Protein AF-A0A7X3D0Y1-F1 (afdb_monomer_lite)

Structure (mmCIF, N/CA/C/O backbone):
data_AF-A0A7X3D0Y1-F1
#
_entry.id   AF-A0A7X3D0Y1-F1
#
loop_
_atom_site.group_PDB
_atom_site.id
_atom_site.type_symbol
_ato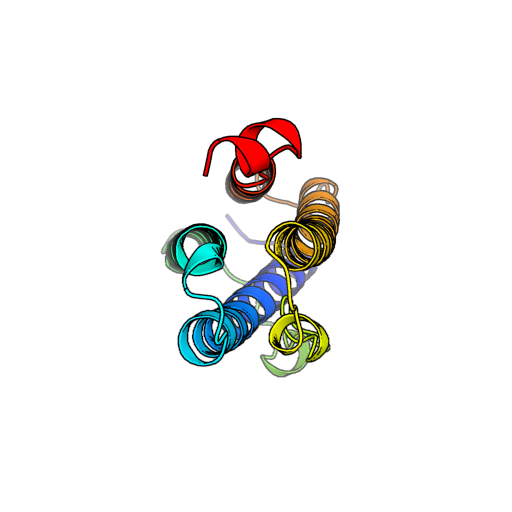m_site.label_atom_id
_atom_site.label_alt_id
_atom_site.label_comp_id
_atom_site.label_asym_id
_atom_site.label_entity_id
_atom_site.label_seq_id
_atom_site.pdbx_PDB_ins_code
_atom_site.Cartn_x
_atom_site.Cartn_y
_atom_site.Cartn_z
_atom_site.occupancy
_atom_site.B_iso_or_equiv
_atom_site.auth_seq_id
_atom_site.auth_comp_id
_atom_site.auth_asym_id
_atom_site.auth_atom_id
_atom_site.pdbx_PDB_model_num
ATOM 1 N N . MET A 1 1 ? -8.383 4.851 23.252 1.00 69.19 1 MET A N 1
ATOM 2 C CA . MET A 1 1 ? -9.293 4.869 22.080 1.00 69.19 1 MET A CA 1
ATOM 3 C C . MET A 1 1 ? -9.485 3.432 21.620 1.00 69.19 1 MET A C 1
ATOM 5 O O . MET A 1 1 ? -8.488 2.722 21.540 1.00 69.19 1 MET A O 1
ATOM 9 N N . GLU A 1 2 ? -10.720 2.981 21.398 1.00 81.38 2 GLU A N 1
ATOM 10 C CA . GLU A 1 2 ? -11.003 1.623 20.906 1.00 81.38 2 GLU A CA 1
ATOM 11 C C . GLU A 1 2 ? -11.147 1.631 19.386 1.00 81.38 2 GLU A C 1
ATOM 13 O O . GLU A 1 2 ? -11.833 2.489 18.830 1.00 81.38 2 GLU A O 1
ATOM 18 N N . LEU A 1 3 ? -10.461 0.709 18.710 1.00 87.94 3 LEU A N 1
ATOM 19 C CA . LEU A 1 3 ? -10.536 0.598 17.259 1.00 87.94 3 LEU A CA 1
ATOM 20 C C . LEU A 1 3 ? -11.728 -0.269 16.856 1.00 87.94 3 LEU A C 1
ATOM 22 O O . LEU A 1 3 ? -11.871 -1.396 17.322 1.00 87.94 3 LEU A O 1
ATOM 26 N N . HIS A 1 4 ? -12.550 0.218 15.930 1.00 91.12 4 HIS A N 1
ATOM 27 C CA . HIS A 1 4 ? -13.694 -0.544 15.444 1.00 91.12 4 HIS A CA 1
ATOM 28 C C . HIS A 1 4 ? -13.256 -1.858 14.765 1.00 91.12 4 HIS A C 1
ATOM 30 O O . HIS A 1 4 ? -12.341 -1.867 13.938 1.00 91.12 4 HIS A O 1
ATOM 36 N N . TYR A 1 5 ? -13.936 -2.975 15.056 1.00 90.94 5 TYR A N 1
ATOM 37 C CA . TYR A 1 5 ? -13.513 -4.314 14.609 1.00 90.94 5 TYR A CA 1
ATOM 38 C C . TYR A 1 5 ? -13.354 -4.443 13.087 1.00 90.94 5 TYR A C 1
ATOM 40 O O . TYR A 1 5 ? -12.412 -5.085 12.617 1.00 90.94 5 TYR A O 1
ATOM 48 N N . LYS A 1 6 ? -14.249 -3.820 12.300 1.00 91.88 6 LYS A N 1
ATOM 49 C CA . LYS A 1 6 ? -14.158 -3.845 10.830 1.00 91.88 6 LYS A CA 1
ATOM 50 C C . LYS A 1 6 ? -12.903 -3.125 10.353 1.00 91.88 6 LYS A C 1
ATOM 52 O O . LYS A 1 6 ? -12.224 -3.632 9.467 1.00 91.88 6 LYS A O 1
ATOM 57 N N . VAL A 1 7 ? -12.587 -1.986 10.969 1.00 94.06 7 VAL A N 1
ATOM 58 C CA . VAL A 1 7 ? -11.399 -1.192 10.643 1.00 94.06 7 VAL A CA 1
ATOM 59 C C . VAL A 1 7 ? -10.151 -1.980 11.010 1.00 94.06 7 VAL 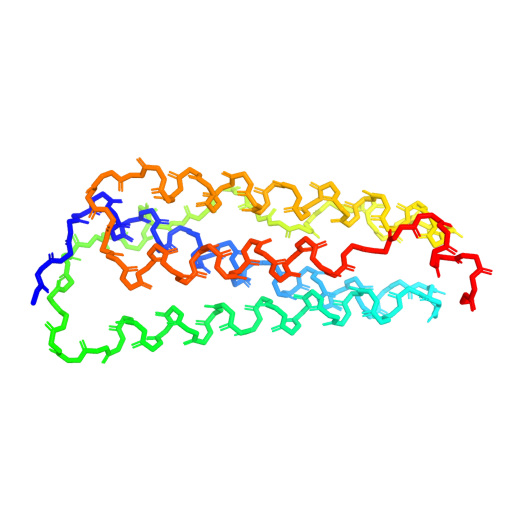A C 1
ATOM 61 O O . VAL A 1 7 ? -9.302 -2.190 10.152 1.00 94.06 7 VAL A O 1
ATOM 64 N N . TYR A 1 8 ? -10.081 -2.521 12.231 1.00 94.50 8 TYR A N 1
ATO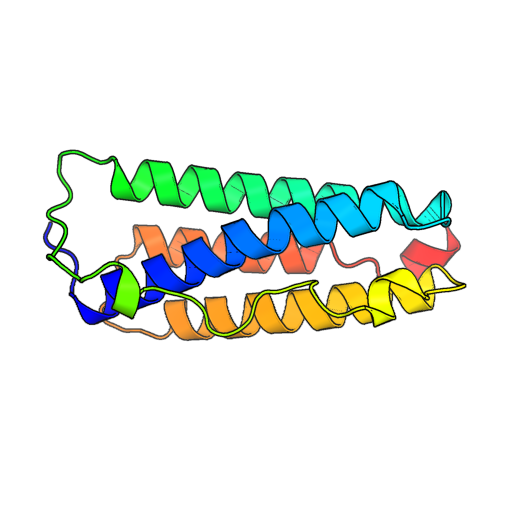M 65 C CA . TYR A 1 8 ? -8.959 -3.361 12.656 1.00 94.50 8 TYR A CA 1
ATOM 66 C C . TYR A 1 8 ? -8.710 -4.520 11.685 1.00 94.50 8 TYR A C 1
ATOM 68 O O . TYR A 1 8 ? -7.591 -4.688 11.204 1.00 94.50 8 TYR A O 1
ATOM 76 N N . ARG A 1 9 ? -9.757 -5.277 11.327 1.00 94.31 9 ARG A N 1
ATOM 77 C CA . ARG A 1 9 ? -9.651 -6.386 10.369 1.00 94.31 9 ARG A CA 1
ATOM 78 C C . ARG A 1 9 ? -9.124 -5.918 9.012 1.00 94.31 9 ARG A C 1
ATOM 80 O O . ARG A 1 9 ? -8.199 -6.532 8.489 1.00 94.31 9 ARG A O 1
ATOM 87 N N . LYS A 1 10 ? -9.689 -4.847 8.446 1.00 95.19 10 LYS A N 1
ATOM 88 C CA . LYS A 1 10 ? -9.254 -4.310 7.150 1.00 95.19 10 LYS A CA 1
ATOM 89 C C . LYS A 1 10 ? -7.783 -3.870 7.185 1.00 95.19 10 LYS A C 1
ATOM 91 O O . LYS A 1 10 ? -7.021 -4.256 6.306 1.00 95.19 10 LYS A O 1
ATOM 96 N N . VAL A 1 11 ? -7.356 -3.145 8.226 1.00 95.88 11 VAL A N 1
ATOM 97 C CA . VAL A 1 11 ? -5.954 -2.705 8.377 1.00 95.88 11 VAL A CA 1
ATOM 98 C C . VAL A 1 11 ? -5.024 -3.906 8.556 1.00 95.88 11 VAL A C 1
ATOM 100 O O . VAL A 1 11 ? -3.930 -3.918 8.004 1.00 95.88 11 VAL A O 1
ATOM 103 N N . LYS A 1 12 ? -5.445 -4.951 9.279 1.00 95.56 12 LYS A N 1
ATOM 104 C CA . LYS A 1 12 ? -4.660 -6.187 9.416 1.00 95.56 12 LYS A CA 1
ATOM 105 C C . LYS A 1 12 ? -4.523 -6.954 8.099 1.00 95.56 12 LYS A C 1
ATOM 107 O O . LYS A 1 12 ? -3.440 -7.473 7.847 1.00 95.56 12 LYS A O 1
ATOM 112 N N . ILE A 1 13 ? -5.565 -6.989 7.265 1.00 96.44 13 ILE A N 1
ATOM 113 C CA . ILE A 1 13 ? -5.492 -7.555 5.907 1.00 96.44 13 ILE A CA 1
ATOM 114 C C . ILE A 1 13 ? -4.523 -6.736 5.049 1.00 96.44 13 ILE A C 1
ATOM 116 O O . ILE A 1 13 ? -3.640 -7.313 4.423 1.00 96.44 13 ILE A O 1
ATOM 120 N N . TYR A 1 14 ? -4.629 -5.405 5.076 1.00 97.12 14 TYR A N 1
ATOM 121 C CA . TYR A 1 14 ? -3.701 -4.517 4.369 1.00 97.12 14 TYR A CA 1
ATOM 122 C C . TYR A 1 14 ? -2.253 -4.750 4.820 1.00 97.12 14 TYR A C 1
ATOM 124 O O . TYR A 1 14 ? -1.363 -4.941 4.001 1.00 97.12 14 TYR A O 1
ATOM 132 N N . PHE A 1 15 ? -2.016 -4.826 6.132 1.00 96.81 15 PHE A N 1
ATOM 133 C CA . PHE A 1 15 ? -0.708 -5.154 6.698 1.00 96.81 15 PHE A CA 1
ATOM 134 C C . PHE A 1 15 ? -0.195 -6.515 6.211 1.00 96.81 15 PHE A C 1
ATOM 136 O O . PHE A 1 15 ? 0.979 -6.651 5.884 1.00 96.81 15 PHE A O 1
ATOM 143 N N . ASN A 1 16 ? -1.064 -7.526 6.127 1.00 95.94 16 ASN A N 1
ATOM 144 C CA . ASN A 1 16 ? -0.693 -8.833 5.592 1.00 95.94 16 ASN A CA 1
ATOM 145 C C . ASN A 1 16 ? -0.306 -8.759 4.104 1.00 95.94 16 ASN A C 1
ATOM 147 O O . ASN A 1 16 ? 0.678 -9.387 3.720 1.00 95.94 16 ASN A O 1
ATOM 151 N N . LYS A 1 17 ? -0.995 -7.936 3.299 1.00 97.38 17 LYS A N 1
ATOM 152 C CA . LYS A 1 17 ? -0.608 -7.660 1.905 1.00 97.38 17 LYS A CA 1
ATOM 153 C C . LYS A 1 17 ? 0.745 -6.973 1.796 1.00 97.38 17 LYS A C 1
ATOM 155 O O . LYS A 1 17 ? 1.548 -7.408 0.982 1.00 97.38 17 LYS A O 1
ATOM 160 N N . VAL A 1 18 ? 1.034 -5.984 2.645 1.00 97.38 18 VAL A N 1
ATOM 161 C CA . VAL A 1 18 ? 2.364 -5.346 2.722 1.00 97.38 18 VAL A CA 1
ATOM 162 C C . VAL A 1 18 ? 3.444 -6.392 3.023 1.00 97.38 18 VAL A C 1
ATOM 164 O O . VAL A 1 18 ? 4.451 -6.464 2.323 1.00 97.38 18 VAL A O 1
ATOM 167 N N . CYS A 1 19 ? 3.216 -7.259 4.015 1.00 95.56 19 CYS A N 1
ATOM 168 C C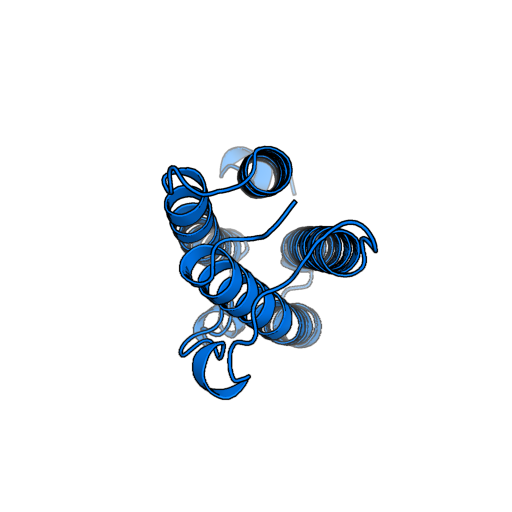A . CYS A 1 19 ? 4.150 -8.341 4.339 1.00 95.56 19 CYS A CA 1
ATOM 169 C C . CYS A 1 19 ? 4.326 -9.351 3.195 1.00 95.56 19 CYS A C 1
ATOM 171 O O . CYS A 1 19 ? 5.392 -9.944 3.096 1.00 95.56 19 CYS A O 1
ATOM 173 N N . GLY A 1 20 ? 3.306 -9.558 2.356 1.00 95.81 20 GLY A N 1
ATOM 174 C CA . GLY A 1 20 ? 3.392 -10.397 1.156 1.00 95.81 20 GLY A CA 1
ATOM 175 C C . GLY A 1 20 ? 4.030 -9.698 -0.051 1.00 95.81 20 GLY A C 1
ATOM 176 O O . GLY A 1 20 ? 4.683 -10.350 -0.853 1.00 95.81 20 GLY A O 1
ATOM 177 N N . ALA A 1 21 ? 3.900 -8.376 -0.160 1.00 96.88 21 ALA A N 1
ATOM 178 C CA . ALA A 1 21 ? 4.505 -7.568 -1.217 1.00 96.88 21 ALA A CA 1
ATOM 179 C C . ALA A 1 21 ? 6.033 -7.483 -1.087 1.00 96.88 21 ALA A C 1
ATOM 181 O O . ALA A 1 21 ? 6.743 -7.536 -2.085 1.00 96.88 21 ALA A O 1
ATOM 182 N N . LEU A 1 22 ? 6.551 -7.385 0.141 1.00 97.00 22 LEU A N 1
ATOM 183 C CA . LEU A 1 22 ? 7.992 -7.313 0.409 1.00 97.00 22 LEU A CA 1
ATOM 184 C C . LEU A 1 22 ? 8.806 -8.486 -0.174 1.00 97.00 22 LEU A C 1
ATOM 186 O O . LEU A 1 22 ? 9.773 -8.211 -0.884 1.00 97.00 22 LEU A O 1
ATOM 190 N N . PRO A 1 23 ? 8.466 -9.770 0.065 1.00 95.19 23 PRO A N 1
ATOM 191 C CA . PRO A 1 23 ? 9.197 -10.883 -0.536 1.00 95.19 23 PRO A CA 1
ATOM 192 C C . PRO A 1 23 ? 9.031 -10.937 -2.058 1.00 95.19 23 PRO A C 1
ATOM 194 O O . PRO A 1 23 ? 9.987 -11.283 -2.745 1.00 95.19 23 PRO A O 1
ATOM 197 N N . ASN A 1 24 ? 7.875 -10.537 -2.597 1.00 94.69 24 ASN A N 1
ATOM 198 C CA . ASN A 1 24 ? 7.667 -10.453 -4.044 1.00 94.69 24 ASN A CA 1
ATOM 199 C C . ASN A 1 24 ? 8.598 -9.416 -4.692 1.00 94.69 24 ASN A C 1
ATOM 201 O O . ASN A 1 24 ? 9.282 -9.710 -5.669 1.00 94.69 24 ASN A O 1
ATOM 205 N N . LEU A 1 25 ? 8.687 -8.218 -4.107 1.00 94.38 25 LEU A N 1
ATOM 206 C CA . LEU A 1 25 ? 9.613 -7.174 -4.548 1.00 94.38 25 LEU A CA 1
ATOM 207 C C . LEU A 1 25 ? 11.081 -7.578 -4.340 1.00 94.38 25 LEU A C 1
ATOM 209 O O . LEU A 1 25 ? 11.926 -7.248 -5.168 1.00 94.38 25 LEU A O 1
ATOM 213 N N . GLY A 1 26 ? 11.390 -8.309 -3.265 1.00 92.19 26 GLY A N 1
ATOM 214 C CA . GLY A 1 26 ? 12.718 -8.880 -3.030 1.00 92.19 26 GLY A CA 1
ATOM 215 C C . GLY A 1 26 ? 13.116 -9.867 -4.127 1.00 92.19 26 GLY A C 1
ATOM 216 O O . GLY A 1 26 ? 14.178 -9.721 -4.727 1.00 92.19 26 GLY A O 1
ATOM 217 N N . ALA A 1 27 ? 12.222 -10.797 -4.469 1.00 90.06 27 ALA A N 1
ATOM 218 C CA . ALA A 1 27 ? 12.425 -11.728 -5.572 1.00 90.06 27 ALA A CA 1
ATOM 219 C C . ALA A 1 27 ? 12.561 -10.996 -6.914 1.00 90.06 27 ALA A C 1
ATOM 221 O O . ALA A 1 27 ? 13.429 -11.349 -7.703 1.00 90.06 27 ALA A O 1
ATOM 222 N N . LEU A 1 28 ? 11.761 -9.954 -7.163 1.00 89.88 28 LEU A N 1
ATOM 223 C CA . LEU A 1 28 ? 11.883 -9.127 -8.365 1.00 89.88 28 LEU A CA 1
ATOM 224 C C . LEU A 1 28 ? 13.251 -8.435 -8.437 1.00 89.88 28 LEU A C 1
ATOM 226 O O . LEU A 1 28 ? 13.893 -8.464 -9.481 1.00 89.88 28 LEU A O 1
ATOM 230 N N . LYS A 1 29 ? 13.737 -7.879 -7.322 1.00 88.31 29 LYS A N 1
ATOM 231 C CA . LYS A 1 29 ? 15.065 -7.255 -7.234 1.00 88.31 29 LYS A CA 1
ATOM 232 C C . LYS A 1 29 ? 16.195 -8.253 -7.509 1.00 88.31 29 LYS A C 1
ATOM 234 O O . LYS A 1 29 ? 17.159 -7.893 -8.173 1.00 88.31 29 LYS A O 1
ATOM 239 N N . GLU A 1 30 ? 16.092 -9.475 -6.988 1.00 84.75 30 GLU A N 1
ATOM 240 C CA . GLU A 1 30 ? 17.121 -10.515 -7.134 1.00 84.75 30 GLU A CA 1
ATOM 241 C C . GLU A 1 30 ? 17.104 -11.201 -8.505 1.00 84.75 30 GLU A C 1
ATOM 243 O O . GLU A 1 30 ? 18.157 -11.575 -9.014 1.00 84.75 30 GLU A O 1
ATOM 248 N N . ARG A 1 31 ? 15.914 -11.404 -9.081 1.00 73.44 31 ARG A N 1
ATOM 249 C CA . ARG A 1 31 ? 15.709 -12.223 -10.286 1.00 73.44 31 ARG A CA 1
ATOM 250 C C . ARG A 1 31 ? 15.550 -11.424 -11.562 1.00 73.44 31 ARG A C 1
ATOM 252 O O . ARG A 1 31 ? 15.632 -12.012 -12.634 1.00 73.44 31 ARG A O 1
ATOM 259 N N . SER A 1 32 ? 15.279 -10.123 -11.480 1.00 63.09 32 SER A N 1
ATOM 260 C CA . SER A 1 32 ? 15.278 -9.316 -12.690 1.00 63.09 32 SER A CA 1
ATOM 261 C C . SER A 1 32 ? 16.708 -9.292 -13.239 1.00 63.09 32 SER A C 1
ATOM 263 O O . SER A 1 32 ? 17.608 -8.726 -12.627 1.00 63.09 32 SER A O 1
ATOM 265 N N . GLU A 1 33 ? 16.920 -9.876 -14.421 1.00 56.88 33 GLU A N 1
ATOM 266 C CA . GLU A 1 33 ? 18.162 -9.762 -15.219 1.00 56.88 33 GLU A CA 1
ATOM 267 C C . GLU A 1 33 ? 18.419 -8.310 -15.691 1.00 56.88 33 GLU A C 1
ATOM 269 O O . GLU A 1 33 ? 19.336 -8.000 -16.448 1.00 56.88 33 GLU A O 1
ATOM 274 N N . ILE A 1 34 ? 17.571 -7.400 -15.223 1.00 59.62 34 ILE A N 1
ATOM 275 C CA . ILE A 1 34 ? 17.383 -6.025 -15.612 1.00 59.62 34 ILE A CA 1
ATOM 276 C C . ILE A 1 34 ? 18.112 -5.140 -14.598 1.00 59.62 34 ILE A C 1
ATOM 278 O O . ILE A 1 34 ? 17.542 -4.604 -13.645 1.00 59.62 34 ILE A O 1
ATOM 282 N N . THR A 1 35 ? 19.404 -4.928 -14.821 1.00 64.19 35 THR A N 1
ATOM 283 C CA . THR A 1 35 ? 20.217 -4.025 -13.990 1.00 64.19 35 THR A CA 1
ATOM 284 C C . THR A 1 35 ? 19.661 -2.591 -13.981 1.00 64.19 35 THR A C 1
ATOM 286 O O . THR A 1 35 ? 19.800 -1.878 -12.989 1.00 64.19 35 THR A O 1
ATOM 289 N N . PHE A 1 36 ? 18.971 -2.181 -15.056 1.00 66.06 36 PHE A N 1
ATOM 290 C CA . PHE A 1 36 ? 18.415 -0.834 -15.235 1.00 66.06 36 PHE A CA 1
ATOM 291 C C . PHE A 1 36 ? 17.174 -0.536 -14.367 1.00 66.06 36 PHE A C 1
ATOM 293 O O . PHE A 1 36 ? 16.886 0.621 -14.080 1.00 66.06 36 PHE A O 1
ATOM 300 N N . GLY A 1 37 ? 16.434 -1.557 -13.921 1.00 73.94 37 GLY A N 1
ATOM 301 C CA . GLY A 1 37 ? 15.177 -1.391 -13.175 1.00 73.94 37 GLY A CA 1
ATOM 302 C C . GLY A 1 37 ? 15.320 -1.415 -11.652 1.00 73.94 37 GLY A C 1
ATOM 303 O O . GLY A 1 37 ? 14.352 -1.149 -10.939 1.00 73.94 37 GLY A O 1
ATOM 304 N N . SER A 1 38 ? 16.514 -1.721 -11.138 1.00 82.50 38 SER A N 1
ATOM 305 C CA . SER A 1 38 ? 16.763 -1.908 -9.702 1.00 82.50 38 SER A CA 1
ATOM 306 C C . SER A 1 38 ? 16.325 -0.715 -8.832 1.00 82.50 38 SER A C 1
ATOM 308 O O . SER A 1 38 ? 15.619 -0.949 -7.846 1.00 82.50 38 SER A O 1
ATOM 310 N N . PRO A 1 39 ? 16.605 0.559 -9.192 1.00 85.00 39 PRO A N 1
ATOM 311 C CA . PRO A 1 39 ? 16.152 1.705 -8.397 1.00 85.00 39 PRO A CA 1
ATOM 312 C C . PRO A 1 39 ? 14.626 1.773 -8.242 1.00 85.00 39 PRO A C 1
ATOM 314 O O . PRO A 1 39 ? 14.132 2.056 -7.153 1.00 85.00 39 PRO A O 1
ATOM 317 N N . LEU A 1 40 ? 13.869 1.435 -9.295 1.00 87.56 40 LEU A N 1
ATOM 318 C CA . LEU A 1 40 ? 12.403 1.442 -9.263 1.00 87.56 40 LEU A CA 1
ATOM 319 C C . LEU A 1 40 ? 11.842 0.419 -8.274 1.00 87.56 40 LEU A C 1
ATOM 321 O O . LEU A 1 40 ? 10.861 0.696 -7.576 1.00 87.56 40 LEU A O 1
ATOM 325 N N . VAL A 1 41 ? 12.443 -0.768 -8.225 1.00 91.31 41 VAL A N 1
ATOM 326 C CA . VAL A 1 41 ? 12.037 -1.825 -7.295 1.00 91.31 41 VAL A CA 1
ATOM 327 C C . VAL A 1 41 ? 12.448 -1.454 -5.869 1.00 91.31 41 VAL A C 1
ATOM 329 O O . VAL A 1 41 ? 11.647 -1.594 -4.947 1.00 91.31 41 VAL A O 1
ATOM 332 N N . VAL A 1 42 ? 13.658 -0.915 -5.683 1.00 91.94 42 VAL A N 1
ATOM 333 C CA . VAL A 1 42 ? 14.173 -0.495 -4.370 1.00 91.94 42 VAL A CA 1
ATOM 334 C C . VAL A 1 42 ? 13.287 0.571 -3.728 1.00 91.94 42 VAL A C 1
ATOM 336 O O . VAL A 1 42 ? 12.884 0.383 -2.583 1.00 91.94 42 VAL A O 1
ATOM 339 N N . SER A 1 43 ? 12.883 1.617 -4.455 1.00 92.88 43 SER A N 1
ATOM 340 C CA . SER A 1 43 ? 11.997 2.650 -3.892 1.00 92.88 43 SER A CA 1
ATOM 341 C C . SER A 1 43 ? 10.650 2.089 -3.416 1.00 92.88 43 SER A C 1
ATOM 343 O O . SER A 1 43 ? 10.081 2.568 -2.437 1.00 92.88 43 SER A O 1
ATOM 345 N N . ARG A 1 44 ? 10.137 1.037 -4.068 1.00 95.12 44 ARG A N 1
ATOM 346 C CA . ARG A 1 44 ? 8.903 0.353 -3.644 1.00 95.12 44 ARG A CA 1
ATOM 347 C C . ARG A 1 44 ? 9.128 -0.517 -2.416 1.00 95.12 44 ARG A C 1
ATOM 349 O O . ARG A 1 44 ? 8.276 -0.534 -1.534 1.00 95.12 44 ARG A O 1
ATOM 356 N N . ILE A 1 45 ? 10.273 -1.194 -2.319 1.00 95.88 45 ILE A N 1
ATOM 357 C CA . ILE A 1 45 ? 10.661 -1.923 -1.102 1.00 95.88 45 ILE A CA 1
ATOM 358 C C . ILE A 1 45 ? 10.715 -0.959 0.085 1.00 95.88 45 ILE A C 1
ATOM 360 O O . ILE A 1 45 ? 10.111 -1.242 1.117 1.00 95.88 45 ILE A O 1
ATOM 364 N N . GLU A 1 46 ? 11.384 0.183 -0.070 1.00 96.50 46 GLU A N 1
ATOM 365 C CA . GLU A 1 46 ? 11.507 1.201 0.979 1.00 96.50 46 GLU A CA 1
ATOM 366 C C . GLU A 1 46 ? 10.136 1.733 1.416 1.00 96.50 46 GLU A C 1
ATOM 368 O O . GLU A 1 46 ? 9.853 1.807 2.613 1.00 96.50 46 GLU A O 1
ATOM 373 N N . GLU A 1 47 ? 9.239 2.020 0.467 1.00 97.38 47 GLU A N 1
ATOM 374 C CA . GLU A 1 47 ? 7.876 2.451 0.784 1.00 97.38 47 GLU A CA 1
ATOM 375 C C . GLU A 1 47 ? 7.080 1.366 1.530 1.00 97.38 47 GLU A C 1
ATOM 377 O O . GLU A 1 47 ? 6.395 1.662 2.514 1.00 97.38 47 GLU A O 1
ATOM 382 N N . MET A 1 48 ? 7.196 0.100 1.111 1.00 97.94 48 MET A N 1
ATOM 383 C CA . MET A 1 48 ? 6.530 -1.028 1.773 1.00 97.94 48 MET A CA 1
ATOM 384 C C . MET A 1 48 ? 7.088 -1.283 3.184 1.00 97.94 48 MET A C 1
ATOM 386 O O . MET A 1 48 ? 6.331 -1.595 4.105 1.00 97.94 48 MET A O 1
ATOM 390 N N . GLN A 1 49 ? 8.392 -1.107 3.397 1.00 98.25 49 GLN A N 1
ATOM 391 C CA . GLN A 1 49 ? 9.008 -1.193 4.726 1.00 98.25 49 GLN A CA 1
ATOM 392 C C . GLN A 1 49 ? 8.561 -0.039 5.627 1.00 98.25 49 GLN A C 1
ATOM 394 O O . GLN A 1 49 ? 8.233 -0.253 6.798 1.00 98.25 49 GLN A O 1
ATOM 399 N N . LEU A 1 50 ? 8.489 1.178 5.084 1.00 98.12 50 LEU A N 1
ATOM 400 C CA . LEU A 1 50 ? 8.027 2.350 5.817 1.00 98.12 50 LEU A CA 1
ATOM 401 C C . LEU A 1 50 ? 6.582 2.171 6.289 1.00 98.12 50 LEU A C 1
ATOM 403 O O . LEU A 1 50 ? 6.297 2.346 7.477 1.00 98.12 50 LEU A O 1
ATOM 407 N N . ILE A 1 51 ? 5.671 1.781 5.392 1.00 98.00 51 ILE A N 1
ATOM 408 C CA . ILE A 1 51 ? 4.264 1.585 5.757 1.00 98.00 51 ILE A CA 1
ATOM 409 C C . ILE A 1 51 ? 4.096 0.426 6.747 1.00 98.00 51 ILE A C 1
ATOM 411 O O . ILE A 1 51 ? 3.318 0.535 7.698 1.00 98.00 51 ILE A O 1
ATOM 415 N N . GLN A 1 52 ? 4.880 -0.649 6.603 1.00 98.19 52 GLN A N 1
ATOM 416 C CA . GLN A 1 52 ? 4.921 -1.746 7.569 1.00 98.19 52 GLN A CA 1
ATOM 417 C C . GLN A 1 52 ? 5.310 -1.239 8.964 1.00 98.19 52 GLN A C 1
ATOM 419 O O . GLN A 1 52 ? 4.588 -1.495 9.931 1.00 98.19 52 GLN A O 1
ATOM 424 N N . ALA A 1 53 ? 6.407 -0.486 9.074 1.00 98.06 53 ALA A N 1
ATOM 425 C CA . ALA A 1 53 ? 6.891 0.056 10.341 1.00 98.06 53 ALA A CA 1
ATOM 426 C C . ALA A 1 53 ? 5.880 1.023 10.977 1.00 98.06 53 ALA A C 1
ATOM 428 O O . ALA A 1 53 ? 5.613 0.952 12.180 1.00 98.06 53 ALA A O 1
ATOM 429 N N . GLN A 1 54 ? 5.259 1.892 10.176 1.00 97.88 54 GLN A N 1
ATOM 430 C CA . GLN A 1 54 ? 4.240 2.832 10.646 1.00 97.88 54 GLN A CA 1
ATOM 431 C C . GLN A 1 54 ? 2.992 2.113 11.183 1.00 97.88 54 GLN A C 1
ATOM 433 O O . GLN A 1 54 ? 2.460 2.501 12.228 1.00 97.88 54 GLN A O 1
ATOM 438 N N . LEU A 1 55 ? 2.553 1.037 10.522 1.00 97.12 55 LEU A N 1
ATOM 439 C CA . LEU A 1 55 ? 1.439 0.206 10.982 1.00 97.12 55 LEU A CA 1
ATOM 440 C C . LEU A 1 55 ? 1.790 -0.576 12.255 1.00 97.12 55 LEU A C 1
ATOM 442 O O . LEU A 1 55 ? 0.978 -0.615 13.180 1.00 97.12 55 LEU A O 1
ATOM 446 N N . VAL A 1 56 ? 2.997 -1.147 12.353 1.00 96.38 56 VAL A N 1
ATOM 447 C CA . VAL A 1 56 ? 3.474 -1.797 13.590 1.00 96.38 56 VAL A CA 1
ATOM 448 C C . VAL A 1 56 ? 3.467 -0.801 14.745 1.00 96.38 56 VAL A C 1
ATOM 450 O O . VAL A 1 56 ? 2.879 -1.084 15.786 1.00 96.38 56 VAL A O 1
ATOM 453 N N . ASN A 1 57 ? 4.040 0.387 14.549 1.00 95.88 57 ASN A N 1
ATOM 454 C CA . ASN A 1 57 ? 4.054 1.438 15.564 1.00 95.88 57 ASN A CA 1
ATOM 455 C C . ASN A 1 57 ? 2.633 1.857 15.983 1.00 95.88 57 ASN A C 1
ATOM 457 O O . ASN A 1 57 ? 2.365 2.085 17.161 1.00 95.88 57 ASN A O 1
ATOM 461 N N . TYR A 1 58 ? 1.691 1.924 15.036 1.00 95.00 58 TYR A N 1
ATOM 462 C CA . TYR A 1 58 ? 0.290 2.193 15.352 1.00 95.00 58 TYR A CA 1
ATOM 463 C C . TYR A 1 58 ? -0.309 1.115 16.268 1.00 95.00 58 TYR A C 1
ATOM 465 O O . TYR A 1 58 ? -0.940 1.454 17.269 1.00 95.00 58 TYR A O 1
ATOM 473 N N . PHE A 1 59 ? -0.089 -0.166 15.958 1.00 92.44 59 PHE A N 1
ATOM 474 C CA . PHE A 1 59 ? -0.624 -1.287 16.736 1.00 92.44 59 PHE A CA 1
ATOM 475 C C . PHE A 1 59 ? 0.072 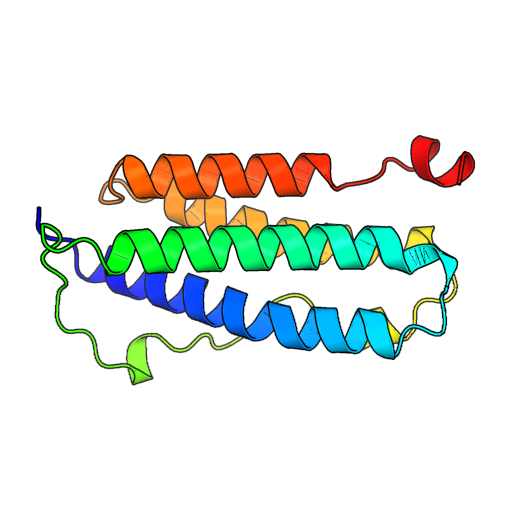-1.512 18.081 1.00 92.44 59 PHE A C 1
ATOM 477 O O . PHE A 1 59 ? -0.555 -2.057 18.985 1.00 92.44 59 PHE A O 1
ATOM 484 N N . MET A 1 60 ? 1.328 -1.089 18.226 1.00 93.00 60 MET A N 1
ATOM 485 C CA . MET A 1 60 ? 2.089 -1.184 19.478 1.00 93.00 60 MET A CA 1
ATOM 486 C C . MET A 1 60 ? 1.774 -0.056 20.468 1.00 93.00 60 MET A C 1
ATOM 488 O O . MET A 1 60 ? 2.279 -0.066 21.587 1.00 93.00 60 MET A O 1
ATOM 492 N N . ASN A 1 61 ? 0.943 0.921 20.089 1.00 92.56 61 ASN A N 1
ATOM 493 C CA . ASN A 1 61 ? 0.558 2.007 20.982 1.00 92.56 61 ASN A CA 1
ATOM 494 C C . ASN A 1 61 ? -0.213 1.459 22.205 1.00 92.56 61 ASN A C 1
ATOM 496 O O . ASN A 1 61 ? -1.338 0.986 22.034 1.00 92.56 61 ASN A O 1
ATOM 500 N N . PRO A 1 62 ? 0.307 1.595 23.441 1.00 88.12 62 PRO A N 1
ATOM 501 C CA . PRO A 1 62 ? -0.330 1.036 24.636 1.00 88.12 62 PRO A CA 1
ATOM 502 C C . PRO A 1 62 ? -1.694 1.672 24.955 1.00 88.12 62 PRO A C 1
ATOM 504 O O . PRO A 1 62 ? -2.510 1.077 25.653 1.00 88.12 62 PRO A O 1
ATOM 507 N N . ALA A 1 63 ? -1.976 2.869 24.430 1.00 89.56 63 ALA A N 1
ATOM 508 C CA . ALA A 1 63 ? -3.267 3.541 24.594 1.00 89.56 63 ALA A CA 1
ATOM 509 C C . ALA A 1 63 ? -4.344 3.068 23.590 1.00 89.56 63 ALA A C 1
ATOM 511 O O . ALA A 1 63 ? -5.513 3.485 23.676 1.00 89.56 63 ALA A O 1
ATOM 512 N N . LEU A 1 64 ? -3.966 2.235 22.613 1.00 92.00 64 LEU A N 1
ATOM 513 C CA . LEU A 1 64 ? -4.874 1.657 21.631 1.00 92.00 64 LEU A CA 1
ATOM 514 C C . LEU A 1 64 ? -5.499 0.379 22.196 1.00 92.00 64 LEU A C 1
ATOM 516 O O . LEU A 1 64 ? -4.819 -0.617 22.423 1.00 92.00 64 LEU A O 1
ATOM 520 N N . LYS A 1 65 ? -6.823 0.380 22.366 1.00 91.06 65 LYS A N 1
ATOM 521 C CA . LYS A 1 65 ? -7.566 -0.850 22.651 1.00 91.06 65 LYS A CA 1
ATOM 522 C C . LYS A 1 65 ? -7.894 -1.531 21.327 1.00 91.06 65 LYS A C 1
ATOM 524 O O . LYS A 1 65 ? -8.647 -0.982 20.519 1.00 91.06 65 LYS A O 1
ATOM 529 N N . VAL A 1 66 ? -7.294 -2.698 21.097 1.00 89.06 66 VAL A N 1
ATOM 530 C CA . VAL A 1 66 ? -7.517 -3.503 19.891 1.00 89.06 66 VAL A CA 1
ATOM 531 C C . VAL A 1 66 ? -8.607 -4.551 20.139 1.00 89.06 66 VAL A C 1
ATOM 533 O O . VAL A 1 66 ? -8.566 -5.241 21.158 1.00 89.06 66 VAL A O 1
ATOM 536 N N . PRO A 1 67 ? -9.582 -4.696 19.230 1.00 90.12 67 PRO A N 1
ATOM 537 C CA . PRO A 1 67 ? -10.584 -5.745 19.337 1.00 90.12 67 PRO A CA 1
ATOM 538 C C . PRO A 1 67 ? -9.959 -7.105 19.012 1.00 90.12 67 PRO A C 1
ATOM 540 O O . PRO A 1 67 ? -9.041 -7.208 18.194 1.00 90.12 67 PRO A O 1
ATOM 543 N N . TYR A 1 68 ? -10.498 -8.174 19.597 1.00 87.62 68 TYR A N 1
ATOM 544 C CA . TYR A 1 68 ? -10.113 -9.526 19.205 1.00 87.62 68 TYR A CA 1
ATOM 545 C C . TYR A 1 68 ? -10.687 -9.860 17.823 1.00 87.62 68 TYR A C 1
ATOM 547 O O . TYR A 1 68 ? -11.903 -9.876 17.623 1.00 87.62 68 TYR A O 1
ATOM 555 N N . VAL A 1 69 ? -9.810 -10.162 16.864 1.00 86.69 69 VAL A N 1
ATOM 556 C CA . VAL A 1 69 ? -10.183 -10.724 15.561 1.00 86.69 69 VAL A CA 1
ATOM 557 C C . VAL A 1 69 ? -9.274 -11.924 15.285 1.00 86.69 69 VAL A C 1
ATOM 559 O O . VAL A 1 69 ? -8.053 -11.751 15.294 1.00 86.69 69 VAL A O 1
ATOM 562 N N . PRO A 1 70 ? -9.827 -13.125 15.022 1.00 88.19 70 PRO A N 1
ATOM 563 C CA . PRO A 1 70 ? -9.026 -14.301 14.697 1.00 88.19 70 PRO A CA 1
ATOM 564 C C . PRO A 1 70 ? -8.085 -14.033 13.522 1.00 88.19 70 PRO A C 1
ATOM 566 O O . PRO A 1 70 ? -8.502 -13.463 12.511 1.00 88.19 70 PRO A O 1
ATOM 569 N N . SER A 1 71 ? -6.835 -14.489 13.626 1.00 83.62 71 SER A N 1
ATOM 570 C CA . SER A 1 71 ? -5.814 -14.308 12.585 1.00 83.62 71 SER A CA 1
ATOM 571 C C . SER A 1 71 ? -6.271 -14.831 11.220 1.00 83.62 71 SER A C 1
ATOM 573 O O . SER A 1 71 ? -6.050 -14.165 10.213 1.00 83.62 71 SER A O 1
ATOM 575 N N . SER A 1 72 ? -7.007 -15.947 11.196 1.00 87.94 72 SER A N 1
ATOM 576 C CA . SER A 1 72 ? -7.601 -16.536 9.988 1.00 87.94 72 SER A CA 1
ATOM 577 C C . SER A 1 72 ? -8.537 -15.590 9.230 1.00 87.94 72 SER A C 1
ATOM 579 O O . SER A 1 72 ? -8.664 -15.692 8.014 1.00 87.94 72 SER A O 1
ATOM 581 N N . ARG A 1 73 ? -9.175 -14.629 9.914 1.00 87.12 73 ARG A N 1
ATOM 582 C CA . ARG A 1 73 ? -10.054 -13.624 9.290 1.00 87.12 73 ARG A CA 1
ATOM 583 C C . ARG A 1 73 ? -9.306 -12.394 8.778 1.00 87.12 73 ARG A C 1
ATOM 585 O O . ARG A 1 73 ? -9.928 -11.557 8.121 1.00 87.12 73 ARG A O 1
ATOM 592 N N . CYS A 1 74 ? -8.019 -12.279 9.089 1.00 88.56 74 CYS A N 1
ATOM 593 C CA . CYS A 1 74 ? -7.153 -11.158 8.730 1.00 88.56 74 CYS A CA 1
ATOM 594 C C . CYS A 1 74 ? -6.153 -11.502 7.615 1.00 88.56 74 CYS A C 1
ATOM 596 O O . CYS A 1 74 ? -5.294 -10.679 7.308 1.00 88.56 74 CYS A O 1
ATOM 598 N N . LEU A 1 75 ? -6.241 -12.702 7.035 1.00 89.69 75 LEU A N 1
ATOM 599 C CA . LEU A 1 75 ? -5.396 -13.122 5.922 1.00 89.69 75 LEU A CA 1
ATOM 600 C C . LEU A 1 75 ? -5.841 -12.450 4.623 1.00 89.69 75 LEU A C 1
ATOM 602 O O . LEU A 1 75 ? -7.038 -12.350 4.337 1.00 89.69 75 LEU A O 1
ATOM 606 N N . ALA A 1 76 ? -4.870 -11.999 3.838 1.00 90.31 76 ALA A N 1
ATOM 607 C CA . ALA A 1 76 ? -5.102 -11.532 2.487 1.00 90.31 76 ALA A CA 1
ATOM 608 C C . ALA A 1 76 ? -5.207 -12.726 1.528 1.00 90.31 76 ALA A C 1
ATOM 610 O O . ALA A 1 76 ? -4.405 -13.652 1.591 1.00 90.31 76 ALA A O 1
ATOM 611 N N . LEU A 1 77 ? -6.202 -12.698 0.638 1.00 86.56 77 LEU A N 1
ATOM 612 C CA . LEU A 1 77 ? -6.381 -13.727 -0.398 1.00 86.56 77 LEU A CA 1
ATOM 613 C C . LEU A 1 77 ? -5.461 -13.512 -1.606 1.00 86.56 77 LEU A C 1
ATOM 615 O O . LEU A 1 77 ? -5.204 -14.439 -2.362 1.00 86.56 77 LEU A O 1
ATOM 619 N N . SER A 1 78 ? -4.990 -12.282 -1.786 1.00 89.50 78 SER A N 1
ATOM 620 C CA . SER A 1 78 ? -4.065 -11.875 -2.836 1.00 89.50 78 SER A CA 1
ATOM 621 C C . SER A 1 78 ? -3.019 -10.933 -2.254 1.00 89.50 78 SER A C 1
ATOM 623 O O . SER A 1 78 ? -3.283 -10.237 -1.270 1.00 89.50 78 SER A O 1
ATOM 625 N N . THR A 1 79 ? -1.837 -10.909 -2.856 1.00 91.88 79 THR A N 1
ATOM 626 C CA . THR A 1 79 ? -0.740 -10.001 -2.506 1.00 91.88 79 THR A CA 1
ATOM 627 C C . THR A 1 79 ? -0.403 -9.120 -3.705 1.00 91.88 79 THR A C 1
ATOM 629 O O . THR A 1 79 ? -0.769 -9.436 -4.837 1.00 91.88 79 THR A O 1
ATOM 632 N N . TRP A 1 80 ? 0.247 -7.985 -3.454 1.00 96.50 80 TRP A N 1
ATOM 633 C CA . TRP A 1 80 ? 0.719 -7.101 -4.521 1.00 96.50 80 TRP A CA 1
ATOM 634 C C . TRP A 1 80 ? 2.085 -7.551 -5.030 1.00 96.50 80 TRP A C 1
ATOM 636 O O . TRP A 1 80 ? 2.829 -8.235 -4.320 1.00 96.50 80 TRP A O 1
ATOM 646 N N . TYR A 1 81 ? 2.410 -7.150 -6.255 1.00 95.12 81 TYR A N 1
ATOM 647 C CA . TYR A 1 81 ? 3.666 -7.447 -6.949 1.00 95.12 81 TYR A CA 1
ATOM 648 C C . TYR A 1 81 ? 3.946 -8.947 -7.136 1.00 95.12 81 TYR A C 1
ATOM 650 O O . TYR A 1 81 ? 5.072 -9.327 -7.428 1.00 95.12 81 TYR A O 1
ATOM 658 N N . GLY A 1 82 ? 2.936 -9.803 -6.960 1.00 91.69 82 GLY A N 1
ATOM 659 C CA . GLY A 1 82 ? 3.052 -11.260 -7.084 1.00 91.69 82 GLY A CA 1
ATOM 660 C C . GLY A 1 82 ? 2.765 -11.803 -8.483 1.00 91.69 82 GLY A C 1
ATOM 661 O O . GLY A 1 82 ? 2.618 -13.009 -8.632 1.00 91.69 82 GLY A O 1
ATOM 662 N N . ASP A 1 83 ? 2.608 -10.934 -9.483 1.00 91.25 83 ASP A N 1
ATOM 663 C CA . ASP A 1 83 ? 2.428 -11.351 -10.872 1.00 91.25 83 ASP A CA 1
ATOM 664 C C . ASP A 1 83 ? 3.781 -11.758 -11.470 1.00 91.25 83 ASP A C 1
ATOM 666 O O . ASP A 1 83 ? 4.674 -10.921 -11.621 1.00 91.25 83 ASP A O 1
ATOM 670 N N . ASP A 1 84 ? 3.910 -13.030 -11.854 1.00 87.88 84 ASP A N 1
ATOM 671 C CA . ASP A 1 84 ? 5.107 -13.586 -12.496 1.00 87.88 84 ASP A CA 1
ATOM 672 C C . ASP A 1 84 ? 5.506 -12.814 -13.761 1.00 87.88 84 ASP A C 1
ATOM 674 O O . ASP A 1 84 ? 6.678 -12.779 -14.136 1.00 87.88 84 ASP A O 1
ATOM 678 N N . SER A 1 85 ? 4.558 -12.122 -14.398 1.00 89.25 85 SER A N 1
ATOM 679 C CA . SER A 1 85 ? 4.829 -11.292 -15.565 1.00 89.25 85 SER A CA 1
ATOM 680 C C . SER A 1 85 ? 5.764 -10.103 -15.266 1.00 89.25 85 SER A C 1
ATOM 682 O O . SER A 1 85 ? 6.360 -9.550 -16.194 1.00 89.25 85 SER A O 1
ATOM 684 N N . LEU A 1 86 ? 5.940 -9.706 -13.998 1.00 89.38 86 LEU A N 1
ATOM 685 C CA . LEU A 1 86 ? 6.942 -8.713 -13.584 1.00 89.38 86 LEU A CA 1
ATOM 686 C C . LEU A 1 86 ? 8.377 -9.222 -13.775 1.00 89.38 86 LEU A C 1
ATOM 688 O O . LEU A 1 86 ? 9.267 -8.425 -14.063 1.00 89.38 86 LEU A O 1
ATOM 692 N N . LEU A 1 87 ? 8.593 -10.536 -13.662 1.00 86.62 87 LEU A N 1
ATOM 693 C CA . LEU A 1 87 ? 9.904 -11.171 -13.824 1.00 86.62 87 LEU A CA 1
ATOM 694 C C . LEU A 1 87 ? 10.310 -11.322 -15.294 1.00 86.62 87 LEU A C 1
ATOM 696 O O . LEU A 1 87 ? 11.486 -11.502 -15.585 1.00 86.62 87 LEU A O 1
ATOM 700 N N . SER A 1 88 ? 9.351 -11.242 -16.218 1.00 86.06 88 SER A N 1
ATOM 701 C CA . SER A 1 88 ? 9.561 -11.457 -17.652 1.00 86.06 88 SER A CA 1
ATOM 702 C C . SER A 1 88 ? 9.622 -10.154 -18.459 1.00 86.06 88 SER A C 1
ATOM 704 O O . SER A 1 88 ? 9.304 -10.156 -19.649 1.00 86.06 88 SER A O 1
ATOM 706 N N . CYS A 1 89 ? 9.912 -9.019 -17.818 1.00 86.38 89 CYS A N 1
ATOM 707 C CA . CYS A 1 89 ? 10.061 -7.752 -18.531 1.00 86.38 89 CYS A CA 1
ATOM 708 C C . CYS A 1 89 ? 11.387 -7.741 -19.300 1.00 86.38 89 CYS A C 1
ATOM 710 O O . CYS A 1 89 ? 12.403 -8.209 -18.806 1.00 86.38 89 CYS A O 1
ATOM 712 N N . ASP A 1 90 ? 11.384 -7.179 -20.500 1.00 84.50 90 ASP A N 1
ATOM 713 C CA . ASP A 1 90 ? 12.554 -7.043 -21.376 1.00 84.50 90 ASP A CA 1
ATOM 714 C C . ASP A 1 90 ? 13.055 -5.591 -21.468 1.00 84.50 90 ASP A C 1
ATOM 716 O O . ASP A 1 90 ? 14.175 -5.328 -21.900 1.00 84.50 90 ASP A O 1
ATOM 720 N N . THR A 1 91 ? 12.232 -4.632 -21.038 1.00 86.12 91 THR A N 1
ATOM 721 C CA . THR A 1 91 ? 12.475 -3.190 -21.152 1.00 86.12 91 THR A CA 1
ATOM 722 C C . THR A 1 91 ? 12.065 -2.438 -19.884 1.00 86.12 91 THR A C 1
ATOM 724 O O . THR A 1 91 ? 11.179 -2.865 -19.136 1.00 86.12 91 THR A O 1
ATOM 727 N N . LEU A 1 92 ? 12.684 -1.274 -19.654 1.00 85.31 92 LEU A N 1
ATOM 728 C CA . LEU A 1 92 ? 12.399 -0.411 -18.497 1.00 85.31 92 LEU A CA 1
ATOM 729 C C . LEU A 1 92 ? 10.978 0.146 -18.527 1.00 85.31 92 LEU A C 1
ATOM 731 O O . LEU A 1 92 ? 10.330 0.209 -17.486 1.00 85.31 92 LEU A O 1
ATOM 735 N N . ASP A 1 93 ? 10.472 0.490 -19.712 1.00 87.31 93 ASP A N 1
ATOM 736 C CA . ASP A 1 93 ? 9.100 0.980 -19.885 1.00 87.31 93 ASP A CA 1
ATOM 737 C C . ASP A 1 93 ? 8.064 -0.102 -19.540 1.00 87.31 93 ASP A C 1
ATOM 739 O O . ASP A 1 93 ? 7.095 0.177 -18.831 1.00 87.31 93 ASP A O 1
ATOM 743 N N . SER A 1 94 ? 8.301 -1.352 -19.963 1.00 89.25 94 SER A N 1
ATOM 744 C CA . SER A 1 94 ? 7.435 -2.496 -19.644 1.00 89.25 94 SER A CA 1
ATOM 745 C C . SER A 1 94 ? 7.421 -2.775 -18.140 1.00 89.25 94 SER A C 1
ATOM 747 O O . SER A 1 94 ? 6.348 -2.849 -17.534 1.00 89.25 94 SER A O 1
ATOM 749 N N . LEU A 1 95 ? 8.601 -2.812 -17.508 1.00 89.38 95 LEU A N 1
ATOM 750 C CA . LEU A 1 95 ? 8.720 -2.976 -16.059 1.00 89.38 95 LEU A CA 1
ATOM 751 C C . LEU A 1 95 ? 8.025 -1.837 -15.300 1.00 89.38 95 LEU A C 1
ATOM 753 O O . LEU A 1 95 ? 7.208 -2.102 -14.420 1.00 89.38 95 LEU A O 1
ATOM 757 N N . ASN A 1 96 ? 8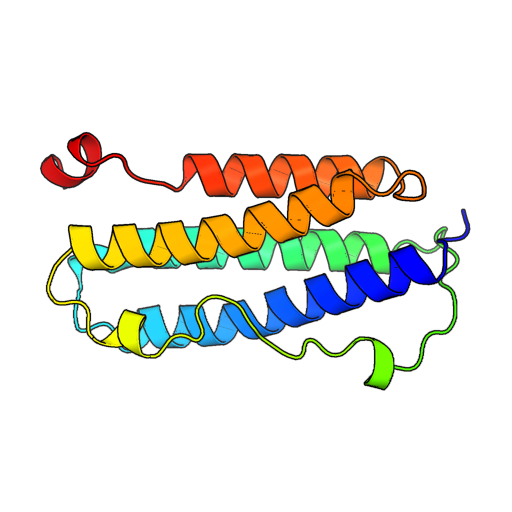.298 -0.575 -15.648 1.00 90.12 96 ASN A N 1
ATOM 758 C CA . ASN A 1 96 ? 7.689 0.580 -14.988 1.00 90.12 96 ASN A CA 1
ATOM 759 C C . ASN A 1 96 ? 6.162 0.584 -15.151 1.00 90.12 96 ASN A C 1
ATOM 761 O O . ASN A 1 96 ? 5.449 0.826 -14.183 1.00 90.12 96 ASN A O 1
ATOM 765 N N . THR A 1 97 ? 5.642 0.252 -16.336 1.00 91.44 97 THR A N 1
ATOM 766 C CA . THR A 1 97 ? 4.193 0.176 -16.587 1.00 91.44 97 THR A CA 1
ATOM 767 C C . THR A 1 97 ? 3.518 -0.880 -15.709 1.00 91.44 97 THR A C 1
ATOM 769 O O . THR A 1 97 ? 2.471 -0.617 -15.106 1.00 91.44 97 THR A O 1
ATOM 772 N N . LYS A 1 98 ? 4.120 -2.068 -15.581 1.00 93.06 98 LYS A N 1
ATOM 773 C CA . LYS A 1 98 ? 3.586 -3.125 -14.711 1.00 93.06 98 LYS A CA 1
ATOM 774 C C . LYS A 1 98 ? 3.692 -2.758 -13.235 1.00 93.06 98 LYS A C 1
ATOM 776 O O . LYS A 1 98 ? 2.735 -2.955 -12.491 1.00 93.06 98 LYS A O 1
ATOM 781 N N . LEU A 1 99 ? 4.806 -2.157 -12.821 1.00 93.69 99 LEU A N 1
ATOM 782 C CA . LEU A 1 99 ? 4.968 -1.653 -11.459 1.00 93.69 99 LEU A CA 1
ATOM 783 C C . LEU A 1 99 ? 3.926 -0.577 -11.122 1.00 93.69 99 LEU A C 1
ATOM 785 O O . LEU A 1 99 ? 3.318 -0.653 -10.062 1.00 93.69 99 LEU A O 1
ATOM 789 N N . ILE A 1 100 ? 3.650 0.365 -12.031 1.00 94.00 100 ILE A N 1
ATOM 790 C CA . ILE A 1 100 ? 2.588 1.372 -11.860 1.00 94.00 100 ILE A CA 1
ATOM 791 C C . ILE A 1 100 ? 1.217 0.706 -11.718 1.00 94.00 100 ILE A C 1
ATOM 793 O O . ILE A 1 100 ? 0.426 1.122 -10.876 1.00 94.00 100 ILE A O 1
ATOM 797 N N . THR A 1 101 ? 0.952 -0.346 -12.495 1.00 95.19 101 THR A N 1
ATOM 798 C CA . THR A 1 101 ? -0.306 -1.101 -12.406 1.00 95.19 101 THR A CA 1
ATOM 799 C C . THR A 1 101 ? -0.474 -1.743 -11.026 1.00 95.19 101 THR A C 1
ATOM 801 O O . THR A 1 101 ? -1.563 -1.714 -10.455 1.00 95.19 101 THR A O 1
ATOM 804 N N . GLU A 1 102 ? 0.596 -2.293 -10.453 1.00 95.94 102 GLU A N 1
ATOM 805 C CA . GLU A 1 102 ? 0.574 -2.789 -9.074 1.00 95.94 102 GLU A CA 1
ATOM 806 C C . GLU A 1 102 ? 0.423 -1.651 -8.056 1.00 95.94 102 GLU A C 1
ATOM 808 O O . GLU A 1 102 ? -0.394 -1.760 -7.142 1.00 95.94 102 GLU A O 1
ATOM 813 N N . ASP A 1 103 ? 1.122 -0.527 -8.242 1.00 96.44 103 ASP A N 1
ATOM 814 C CA . ASP A 1 103 ? 0.995 0.651 -7.376 1.00 96.44 103 ASP A CA 1
ATOM 815 C C . ASP A 1 103 ? -0.451 1.187 -7.366 1.00 96.44 103 ASP A C 1
ATOM 817 O O . ASP A 1 103 ? -0.953 1.612 -6.324 1.00 96.44 103 ASP A O 1
ATOM 821 N N . ASP A 1 104 ? -1.145 1.165 -8.509 1.00 96.75 104 ASP A N 1
ATOM 822 C CA . ASP A 1 104 ? -2.559 1.541 -8.621 1.00 96.75 104 ASP A CA 1
ATOM 823 C C . ASP A 1 104 ? -3.465 0.620 -7.798 1.00 96.75 104 ASP A C 1
ATOM 825 O O . ASP A 1 104 ? -4.379 1.114 -7.134 1.00 96.75 104 ASP A O 1
ATOM 829 N N . LYS A 1 105 ? -3.189 -0.692 -7.754 1.00 97.00 105 LYS A N 1
ATOM 830 C CA . LYS A 1 105 ? -3.922 -1.632 -6.883 1.00 97.00 105 LYS A CA 1
ATOM 831 C C . LYS A 1 105 ? -3.724 -1.280 -5.409 1.00 97.00 105 LYS A C 1
ATOM 833 O O . LYS A 1 105 ? -4.698 -1.237 -4.655 1.00 97.00 105 LYS A O 1
ATOM 838 N N . VAL A 1 106 ? -2.487 -0.978 -5.002 1.00 97.56 106 VAL A N 1
ATOM 839 C CA . VAL A 1 106 ? -2.175 -0.556 -3.626 1.00 97.56 106 VAL A CA 1
ATOM 840 C C . VAL A 1 106 ? -2.937 0.725 -3.274 1.00 97.56 106 VAL A C 1
ATOM 842 O O . VAL A 1 106 ? -3.627 0.788 -2.256 1.00 97.56 106 VAL A O 1
ATOM 845 N N . ILE A 1 107 ? -2.865 1.738 -4.141 1.00 97.56 107 ILE A N 1
ATOM 846 C CA . ILE A 1 107 ? -3.517 3.039 -3.940 1.00 97.56 107 ILE A CA 1
ATOM 847 C C . ILE A 1 107 ? -5.039 2.910 -3.927 1.00 97.56 107 ILE A C 1
ATOM 849 O O . ILE A 1 107 ? -5.699 3.561 -3.118 1.00 97.56 107 ILE A O 1
ATOM 853 N N . GLN A 1 108 ? -5.618 2.071 -4.784 1.00 97.56 108 GLN A N 1
ATOM 854 C CA . GLN A 1 108 ? -7.053 1.806 -4.779 1.00 97.56 108 GLN A CA 1
ATOM 855 C C . GLN A 1 108 ? -7.499 1.228 -3.431 1.00 97.56 108 GLN A C 1
ATOM 857 O O . GLN A 1 108 ? -8.499 1.676 -2.865 1.00 97.56 108 GLN A O 1
ATOM 862 N N . GLU A 1 109 ? -6.750 0.269 -2.887 1.00 97.00 109 GLU A N 1
ATOM 863 C CA . GLU A 1 109 ? -7.045 -0.300 -1.574 1.00 97.00 109 GLU A CA 1
ATOM 864 C C . GLU A 1 109 ? -6.831 0.708 -0.439 1.00 97.00 109 GLU A C 1
ATOM 866 O O . GLU A 1 109 ? -7.660 0.781 0.467 1.00 97.00 109 GLU A O 1
ATOM 871 N N . ALA A 1 110 ? -5.786 1.537 -0.499 1.00 97.50 110 ALA A N 1
ATOM 872 C CA . ALA A 1 110 ? -5.565 2.611 0.467 1.00 97.50 110 ALA A CA 1
ATOM 873 C C . ALA A 1 110 ? -6.709 3.643 0.443 1.00 97.50 110 ALA A C 1
ATOM 875 O O . ALA A 1 110 ? -7.231 4.010 1.494 1.00 97.50 110 ALA A O 1
ATOM 876 N N . ASN A 1 111 ? -7.177 4.044 -0.741 1.00 97.44 111 ASN A N 1
ATOM 877 C CA . ASN A 1 111 ? -8.330 4.935 -0.898 1.00 97.44 111 ASN A CA 1
ATOM 878 C C . ASN A 1 111 ? -9.620 4.307 -0.350 1.00 97.44 111 ASN A C 1
ATOM 880 O O . ASN A 1 111 ? -10.413 4.990 0.299 1.00 97.44 111 ASN A O 1
ATOM 884 N N . TYR A 1 112 ? -9.819 2.999 -0.551 1.00 96.25 112 TYR A N 1
ATOM 885 C CA . TYR A 1 112 ? -10.938 2.280 0.059 1.00 96.25 112 TYR A CA 1
ATOM 886 C C . TYR A 1 112 ? -10.877 2.333 1.594 1.00 96.25 112 TYR A C 1
ATOM 888 O O . TYR A 1 112 ? -11.910 2.515 2.240 1.00 96.25 112 TYR A O 1
ATOM 896 N N . MET A 1 113 ? -9.683 2.241 2.186 1.00 96.00 113 MET A N 1
ATOM 897 C CA . MET A 1 113 ? -9.501 2.427 3.629 1.00 96.00 113 MET A CA 1
ATOM 898 C C . MET A 1 113 ? -9.845 3.851 4.065 1.00 96.00 113 MET A C 1
ATOM 900 O O . MET A 1 113 ? -10.631 4.013 4.993 1.00 96.00 113 MET A O 1
ATOM 904 N N . ILE A 1 114 ? -9.290 4.858 3.384 1.00 97.00 114 ILE A N 1
ATOM 905 C CA . ILE A 1 114 ? -9.492 6.290 3.672 1.00 97.00 114 ILE A CA 1
ATOM 906 C C . ILE A 1 114 ? -10.977 6.671 3.629 1.00 97.00 114 ILE A C 1
ATOM 908 O O . ILE A 1 114 ? -11.428 7.475 4.436 1.00 97.00 114 ILE A O 1
ATOM 912 N N . SER A 1 115 ? -11.750 6.060 2.729 1.00 95.56 115 SER A N 1
ATOM 913 C CA . SER A 1 115 ? -13.190 6.311 2.607 1.00 95.56 115 SER A CA 1
ATOM 914 C C . SER A 1 115 ? -14.042 5.762 3.764 1.00 95.56 115 SER A C 1
ATOM 916 O O . SER A 1 115 ? -15.234 6.060 3.832 1.00 95.56 115 SER A O 1
ATOM 918 N N . ASP A 1 116 ? -13.475 4.946 4.666 1.00 95.06 116 ASP A N 1
ATOM 919 C CA . ASP A 1 116 ? -14.210 4.384 5.802 1.00 95.06 116 ASP A CA 1
ATOM 920 C C . ASP A 1 116 ? -14.402 5.454 6.899 1.00 95.06 116 ASP A C 1
ATOM 922 O O . ASP A 1 116 ? -13.421 5.884 7.508 1.00 95.06 116 ASP A O 1
ATOM 926 N N . PRO A 1 117 ? -15.645 5.859 7.221 1.00 93.38 117 PRO A N 1
ATOM 927 C CA . PRO A 1 117 ? -15.909 6.929 8.188 1.00 93.38 117 PRO A CA 1
ATOM 928 C C . PRO A 1 117 ? -15.508 6.565 9.623 1.00 93.38 117 PRO A C 1
ATOM 930 O O . PRO A 1 117 ? -15.433 7.436 10.485 1.00 93.38 117 PRO A O 1
ATOM 933 N N . LEU A 1 118 ? -15.275 5.278 9.904 1.00 94.00 118 LEU A N 1
ATOM 934 C CA . LEU A 1 118 ? -14.814 4.807 11.207 1.00 94.00 118 LEU A CA 1
ATOM 935 C C . LEU A 1 118 ? -13.283 4.734 11.288 1.00 94.00 118 LEU A C 1
ATOM 937 O O . LEU A 1 118 ? -12.752 4.318 12.323 1.00 94.00 118 LEU A O 1
ATOM 941 N N . LEU A 1 119 ? -12.564 5.088 10.215 1.00 95.38 119 LEU A N 1
ATOM 942 C CA . LEU A 1 119 ? -11.109 5.090 10.198 1.00 95.38 119 LEU A CA 1
ATOM 943 C C . LEU A 1 119 ? -10.574 6.222 11.095 1.00 95.38 119 LEU A C 1
ATOM 945 O O . LEU A 1 119 ? -10.895 7.390 10.888 1.00 95.38 119 LEU A O 1
ATOM 949 N N . PRO A 1 120 ? -9.715 5.922 12.082 1.00 94.81 120 PRO A N 1
ATOM 950 C CA . PRO A 1 120 ? -9.084 6.960 12.886 1.00 94.81 120 PRO A CA 1
ATOM 951 C C . PRO A 1 120 ? -8.198 7.878 12.042 1.00 94.81 120 PRO A C 1
ATOM 953 O O . PRO A 1 120 ? -7.404 7.392 11.235 1.00 94.81 120 PRO A O 1
ATOM 956 N N . ALA A 1 121 ? -8.221 9.181 12.338 1.00 94.69 121 ALA A N 1
ATOM 957 C CA . ALA A 1 121 ? -7.455 10.204 11.617 1.00 94.69 121 ALA A CA 1
ATOM 958 C C . ALA A 1 121 ? -5.964 9.851 11.434 1.00 94.69 121 ALA A C 1
ATOM 960 O O . ALA A 1 121 ? -5.404 10.023 10.360 1.00 94.69 121 ALA A O 1
ATOM 961 N N . LYS A 1 122 ? -5.318 9.262 12.452 1.00 94.56 122 LYS A N 1
ATOM 962 C CA . LYS A 1 122 ? -3.908 8.839 12.355 1.00 94.56 122 LYS A CA 1
ATOM 963 C C . LYS A 1 122 ? -3.669 7.774 11.273 1.00 94.56 122 LYS A C 1
ATOM 965 O O . LYS A 1 122 ? -2.629 7.801 10.622 1.00 94.56 122 LYS A O 1
ATOM 970 N N . LEU A 1 123 ? -4.596 6.828 11.104 1.00 96.56 123 LEU A N 1
ATOM 971 C CA . LEU A 1 123 ? -4.513 5.823 10.039 1.00 96.56 123 LEU A CA 1
ATOM 972 C C . LEU A 1 123 ? -4.864 6.431 8.684 1.00 96.56 123 LEU A C 1
ATOM 974 O O . LEU A 1 123 ? -4.225 6.091 7.695 1.00 96.56 123 LEU A O 1
ATOM 978 N N . GLN A 1 124 ? -5.832 7.347 8.651 1.00 97.31 124 GLN A N 1
ATOM 979 C CA . GLN A 1 124 ? -6.184 8.086 7.444 1.00 97.31 124 GLN A CA 1
ATOM 980 C C . GLN A 1 124 ? -4.965 8.823 6.872 1.00 97.31 124 GLN A C 1
ATOM 982 O O . GLN A 1 124 ? -4.556 8.529 5.753 1.00 97.31 124 GLN A O 1
ATOM 987 N N . THR A 1 125 ? -4.306 9.662 7.675 1.00 97.81 125 THR A N 1
ATOM 988 C CA . THR A 1 125 ? -3.089 10.384 7.269 1.00 97.81 125 THR A CA 1
ATOM 989 C C . THR A 1 125 ? -1.969 9.437 6.832 1.00 97.81 125 THR A C 1
ATOM 991 O O . THR A 1 125 ? -1.235 9.717 5.888 1.00 97.81 125 THR A O 1
ATOM 994 N N . LEU A 1 126 ? -1.825 8.289 7.499 1.00 98.06 126 LEU A N 1
ATOM 995 C CA . LEU A 1 126 ? -0.844 7.270 7.125 1.00 98.06 126 LEU A CA 1
ATOM 996 C C . LEU A 1 126 ? -1.112 6.720 5.713 1.00 98.06 126 LEU A C 1
ATOM 998 O O . LEU A 1 126 ? -0.177 6.647 4.914 1.00 98.06 126 LEU A O 1
ATOM 1002 N N . PHE A 1 127 ? -2.362 6.379 5.384 1.00 98.38 127 PHE A N 1
ATOM 1003 C CA . PHE A 1 127 ? -2.726 5.867 4.058 1.00 98.38 127 PHE A CA 1
ATOM 1004 C C . PHE A 1 127 ? -2.683 6.948 2.971 1.00 98.38 127 PHE A C 1
ATOM 1006 O O . PHE A 1 127 ? -2.279 6.656 1.843 1.00 98.38 127 PHE A O 1
ATOM 1013 N N . GLU A 1 128 ? -3.049 8.189 3.298 1.00 98.19 128 GLU A N 1
ATOM 1014 C CA . GLU A 1 128 ? -2.943 9.337 2.389 1.00 98.19 128 GLU A CA 1
ATOM 1015 C C . GLU A 1 128 ? -1.481 9.576 1.999 1.00 98.19 128 GLU A C 1
ATOM 1017 O O . GLU A 1 128 ? -1.148 9.574 0.812 1.00 98.19 128 GLU A O 1
ATOM 1022 N N . ASN A 1 129 ? -0.589 9.656 2.991 1.00 97.94 129 ASN A N 1
ATOM 1023 C CA . ASN A 1 129 ? 0.838 9.864 2.762 1.00 97.94 129 ASN A CA 1
ATOM 1024 C C . ASN A 1 129 ? 1.478 8.697 1.995 1.00 97.94 129 ASN A C 1
ATOM 1026 O O . ASN A 1 129 ? 2.319 8.917 1.127 1.00 97.94 129 ASN A O 1
ATOM 1030 N N . HIS A 1 130 ? 1.094 7.456 2.305 1.00 97.81 130 HIS A N 1
ATOM 1031 C CA . HIS A 1 130 ? 1.548 6.270 1.573 1.00 97.81 130 HIS A CA 1
ATOM 1032 C C . HIS A 1 130 ? 1.143 6.325 0.096 1.00 97.81 130 HIS A C 1
ATOM 1034 O O . HIS A 1 130 ? 1.974 6.141 -0.793 1.00 97.81 130 HIS A O 1
ATOM 1040 N N . SER A 1 131 ? -0.120 6.665 -0.170 1.00 97.00 131 SER A N 1
ATOM 1041 C CA . SER A 1 131 ? -0.634 6.811 -1.532 1.00 97.00 131 SER A CA 1
ATOM 1042 C C . SER A 1 131 ? 0.078 7.929 -2.291 1.00 97.00 131 SER A C 1
ATOM 1044 O O . SER A 1 131 ? 0.373 7.790 -3.475 1.00 97.00 131 SER A O 1
ATOM 1046 N N . GLU A 1 132 ? 0.370 9.047 -1.626 1.00 96.56 132 GLU A N 1
ATOM 1047 C CA . GLU A 1 132 ? 1.109 10.159 -2.222 1.00 96.56 132 GLU A CA 1
ATOM 1048 C C . GLU A 1 132 ? 2.552 9.769 -2.571 1.00 96.56 132 GLU A C 1
ATOM 1050 O O . GLU A 1 132 ? 3.000 10.039 -3.686 1.00 96.56 132 GLU A O 1
ATOM 1055 N N . ARG A 1 133 ? 3.269 9.092 -1.665 1.00 95.69 133 ARG A N 1
ATOM 1056 C CA . ARG A 1 133 ? 4.639 8.623 -1.929 1.00 95.69 133 ARG A CA 1
ATOM 1057 C C . ARG A 1 133 ? 4.683 7.616 -3.074 1.00 95.69 133 ARG A C 1
ATOM 1059 O O . ARG A 1 133 ? 5.504 7.778 -3.971 1.00 95.69 133 ARG A O 1
ATOM 1066 N N . LEU A 1 134 ? 3.745 6.667 -3.131 1.00 94.19 134 LEU A N 1
ATOM 1067 C CA . LEU A 1 134 ? 3.628 5.746 -4.268 1.00 94.19 134 LEU A CA 1
ATOM 1068 C C . LEU A 1 134 ? 3.384 6.470 -5.595 1.00 94.19 134 LEU A C 1
ATOM 1070 O O . LEU A 1 134 ? 3.974 6.097 -6.604 1.00 94.19 134 LEU A O 1
ATOM 1074 N N . ARG A 1 135 ? 2.564 7.530 -5.618 1.00 93.25 135 ARG A N 1
ATOM 1075 C CA . ARG A 1 135 ? 2.380 8.349 -6.830 1.00 93.25 135 ARG A CA 1
ATOM 1076 C C . ARG A 1 135 ? 3.664 9.066 -7.247 1.00 93.25 135 ARG A C 1
ATOM 1078 O O . ARG A 1 135 ? 3.913 9.170 -8.441 1.00 93.25 135 ARG A O 1
ATOM 1085 N N . LYS A 1 136 ? 4.477 9.524 -6.289 1.00 90.50 136 LYS A N 1
ATOM 1086 C CA . LYS A 1 136 ? 5.761 10.204 -6.547 1.00 90.50 136 LYS A CA 1
ATOM 1087 C C . LYS A 1 136 ? 6.864 9.266 -7.045 1.00 90.50 136 LYS A C 1
ATOM 1089 O O . LYS A 1 136 ? 7.742 9.721 -7.762 1.00 90.50 136 LYS A O 1
ATOM 1094 N N . ILE A 1 137 ? 6.815 7.980 -6.691 1.00 88.56 137 ILE A N 1
ATOM 1095 C CA . ILE A 1 137 ? 7.777 6.962 -7.163 1.00 88.56 137 ILE A CA 1
ATOM 1096 C C . ILE A 1 137 ? 7.591 6.650 -8.660 1.00 88.56 137 ILE A C 1
ATOM 1098 O O . ILE A 1 137 ? 8.495 6.126 -9.312 1.00 88.56 137 ILE A O 1
ATOM 1102 N N . ARG A 1 138 ? 6.424 6.964 -9.233 1.00 83.31 138 ARG A N 1
ATOM 1103 C CA . ARG A 1 138 ? 6.135 6.721 -10.650 1.00 83.31 138 ARG A CA 1
ATOM 1104 C C . ARG A 1 138 ? 7.032 7.602 -11.514 1.00 83.31 138 ARG A C 1
ATOM 1106 O O . ARG A 1 138 ? 6.909 8.824 -11.487 1.00 83.31 138 ARG A O 1
ATOM 1113 N N . LEU A 1 139 ? 7.886 6.981 -12.324 1.00 73.00 139 LEU A N 1
ATOM 1114 C CA . LEU A 1 139 ? 8.616 7.701 -13.361 1.00 73.00 139 LEU A CA 1
ATOM 1115 C C . LEU A 1 139 ? 7.687 7.950 -14.549 1.00 73.00 139 LEU A C 1
ATOM 1117 O O . LEU A 1 139 ? 7.013 7.032 -15.028 1.00 73.00 139 LEU A O 1
ATOM 1121 N N . THR A 1 140 ? 7.651 9.193 -15.025 1.00 63.91 140 THR A N 1
ATOM 1122 C CA . THR A 1 140 ? 7.015 9.527 -16.301 1.00 63.91 140 THR A CA 1
ATOM 1123 C C . THR A 1 140 ? 7.855 8.968 -17.451 1.00 63.91 140 THR A C 1
ATOM 1125 O O . THR A 1 140 ? 9.062 8.768 -17.319 1.00 63.91 140 THR A O 1
ATOM 1128 N N . LYS A 1 141 ? 7.235 8.739 -18.616 1.00 58.28 141 LYS A N 1
ATOM 1129 C CA . LYS A 1 141 ? 7.950 8.284 -19.826 1.00 58.28 141 LYS A CA 1
ATOM 1130 C C . LYS A 1 141 ? 9.095 9.211 -20.247 1.00 58.28 141 LYS A C 1
ATOM 1132 O O . LYS A 1 141 ? 10.001 8.774 -20.944 1.00 58.28 141 LYS A O 1
ATOM 1137 N N . GLU A 1 142 ? 9.038 10.477 -19.850 1.00 52.34 142 GLU A N 1
ATOM 1138 C CA . GLU A 1 142 ? 10.086 11.469 -20.095 1.00 52.34 142 GLU A CA 1
ATOM 1139 C C . GLU A 1 142 ? 11.285 11.242 -19.169 1.00 52.34 142 GLU A C 1
ATOM 1141 O O . GLU A 1 142 ? 12.400 11.116 -19.661 1.00 52.34 142 GLU A O 1
ATOM 1146 N N . ALA A 1 143 ? 11.052 11.038 -17.868 1.00 59.91 143 ALA A N 1
ATOM 1147 C CA . ALA A 1 143 ? 12.104 10.728 -16.897 1.00 59.91 143 ALA A CA 1
ATOM 1148 C C . ALA A 1 143 ? 12.800 9.377 -17.162 1.00 59.91 143 ALA A C 1
ATOM 1150 O O . ALA A 1 143 ? 13.949 9.183 -16.785 1.00 59.91 143 ALA A O 1
ATOM 1151 N N . LEU A 1 144 ? 12.118 8.443 -17.835 1.00 60.91 144 LEU A N 1
ATOM 1152 C CA . LEU A 1 144 ? 12.700 7.166 -18.260 1.00 60.91 144 LEU A CA 1
ATOM 1153 C C . LEU A 1 144 ? 13.687 7.281 -19.430 1.00 60.91 144 LEU A C 1
ATOM 1155 O O . LEU A 1 144 ? 14.482 6.370 -19.616 1.00 60.91 144 LEU A O 1
ATOM 1159 N N . LYS A 1 145 ? 13.622 8.348 -20.239 1.00 57.91 145 LYS A N 1
ATOM 1160 C CA . LYS A 1 145 ? 14.535 8.556 -21.381 1.00 57.91 145 LYS A CA 1
ATOM 1161 C C . LYS A 1 145 ? 15.872 9.182 -20.976 1.00 57.91 145 LYS A C 1
ATOM 1163 O O . LYS A 1 145 ? 16.787 9.208 -21.792 1.00 57.91 145 LYS A O 1
ATOM 1168 N N . GLU A 1 146 ? 15.948 9.723 -19.763 1.00 52.94 146 GLU A N 1
ATOM 1169 C CA . GLU A 1 146 ? 17.127 10.398 -19.207 1.00 52.94 146 GLU A CA 1
ATOM 1170 C C . GLU A 1 146 ? 17.978 9.477 -18.307 1.00 52.94 146 GLU A C 1
ATOM 1172 O O . GLU A 1 146 ? 19.016 9.908 -17.804 1.00 52.94 146 GLU A O 1
ATOM 1177 N N . LEU A 1 147 ? 17.541 8.223 -18.115 1.00 57.25 147 LEU A N 1
ATOM 1178 C CA . LEU A 1 147 ? 18.226 7.146 -17.387 1.00 57.25 147 LEU A CA 1
ATOM 1179 C C . LEU A 1 147 ? 18.897 6.167 -18.357 1.00 57.25 147 LEU A C 1
ATOM 1181 O O . LEU A 1 147 ? 20.003 5.694 -18.015 1.00 57.25 147 LEU A O 1
#

Radius of gyration: 16.41 Å; chains: 1; bounding box: 36×28×46 Å

Secondary structure (DSSP, 8-state):
-BPPHHHHHHHHHHHHHHHHHHHHHHHHHHH---GGGHHHHHHHHHHHHHHHHHHHHHHT-TT-BPPP--GGGG--SS-TT--GGGTT--SHHHHHHHHHHHHHHHHHHHHHHHT-TTS-HHHHHHHHHHHHHHHHHPPPTTGGG--

Sequence (147 aa):
MELHYKVYRKVKIYFNKVCGALPNLGALKERSEITFGSPLVVSRIEEMQLIQAQLVNYFMNPALKVPYVPSSRCLALSTWYGDDSLLSCDTLDSLNTKLITEDDKVIQEANYMISDPLLPAKLQTLFENHSERLRKIRLTKEALKEL

Organism: NCBI:txid248905

Foldseek 3Di:
DEADQVLLLLLLLLLQLLVVVLVLLVCLLVQQPCPPCNVLSVLVNVLSVVLNVLSVVVVPPPPYHYDDDDPVSNHHPDHANNDCVLSVDPDNVSNLVNLVVSLVVSLVSLVVSLPDPSRDPSSNVSSVVSNVSSVVSRDDPVNRVVD

pLDDT: mean 89.47, std 10.77, range [52.34, 98.38]